Protein AF-A0A832Z7V2-F1 (afdb_monomer_lite)

Radius of gyration: 28.94 Å; chains: 1; bounding box: 39×42×100 Å

Foldseek 3Di:
DDDPPPDPVVVVVVVVVVVVVVVVVCVVVVCVVVVVVVVVPQFPVWDDLVVLLVVLVVQLVVQVVCLVVLNDDPVCVCPGCQNPDATQHDPVSPSDGDPDSGGQGCCAPPNNDWHKGWHQDPVRWIWIWTDPPRPDTDIGTD

Secondary structure (DSSP, 8-state):
--------HHHHHHHHHHHHHHHHHHHHHT-HHHHHTTTSS----S--HHHHHHHHHHHHHHHHHHHHTT---HHHHHTSHHHH--B---SS-SSS--TTTTSB-TTSTTT-----EEEE-TTS-EEEEEEETTTEEEEEE-

Sequence (142 aa):
MGRGQGLPLNTIVLAALAVLVLLLVVGFTTGSLSKLFKGLGSQTSGIDLETARTTCNRYCTELKNMEAAGTLTTDIVRNSRYVTSVFPIDLNNDGKLSQEEKNLHCWQKPINVPCSVTIRSATGQVIVCQPYNDRVFECRQG

pLDDT: mean 82.4, std 15.39, range [38.41, 97.88]

Structure (mmCIF, N/CA/C/O backbone):
data_AF-A0A832Z7V2-F1
#
_entry.id   AF-A0A832Z7V2-F1
#
loop_
_atom_site.group_PDB
_atom_site.id
_atom_site.type_symbol
_atom_site.label_atom_id
_atom_site.label_alt_id
_atom_site.label_comp_id
_atom_site.label_asym_id
_atom_site.label_entity_id
_atom_site.label_seq_id
_atom_site.pdbx_PDB_ins_code
_atom_site.Cartn_x
_atom_site.Cartn_y
_atom_site.Cartn_z
_atom_site.occupancy
_atom_site.B_iso_or_equiv
_atom_site.auth_seq_id
_atom_site.auth_comp_id
_atom_site.auth_asym_id
_atom_site.auth_atom_id
_atom_site.pdbx_PDB_model_num
ATOM 1 N N . MET A 1 1 ? 17.032 15.609 -80.838 1.00 38.41 1 MET A N 1
ATOM 2 C CA . MET A 1 1 ? 17.433 16.831 -80.102 1.00 38.41 1 MET A CA 1
ATOM 3 C C . MET A 1 1 ? 16.623 16.902 -78.813 1.00 38.41 1 MET A C 1
ATOM 5 O O . MET A 1 1 ? 15.443 17.223 -78.860 1.00 38.41 1 MET A O 1
ATOM 9 N N . GLY A 1 2 ? 17.209 16.469 -77.693 1.00 45.66 2 GLY A N 1
ATOM 10 C CA . GLY A 1 2 ? 16.529 16.403 -76.395 1.00 45.66 2 GLY A CA 1
ATOM 11 C C . GLY A 1 2 ? 16.380 17.791 -75.774 1.00 45.66 2 GLY A C 1
ATOM 12 O O . GLY A 1 2 ? 17.360 18.517 -75.635 1.00 45.66 2 GLY A O 1
ATOM 13 N N . ARG A 1 3 ? 15.146 18.167 -75.430 1.00 46.59 3 ARG A N 1
ATOM 14 C CA . ARG A 1 3 ? 14.809 19.427 -74.759 1.00 46.59 3 ARG A CA 1
ATOM 15 C C . ARG A 1 3 ? 15.111 19.305 -73.264 1.00 46.59 3 ARG A C 1
ATOM 17 O O . ARG A 1 3 ? 14.257 18.887 -72.492 1.00 46.59 3 ARG A O 1
ATOM 24 N N . GLY A 1 4 ? 16.325 19.667 -72.863 1.00 55.97 4 GLY A N 1
ATOM 25 C CA . GLY A 1 4 ? 16.656 19.938 -71.464 1.00 55.97 4 GLY A CA 1
ATOM 26 C C . GLY A 1 4 ? 16.119 21.310 -71.072 1.00 55.97 4 GLY A C 1
ATOM 27 O O . GLY A 1 4 ? 16.835 22.302 -71.153 1.00 55.97 4 GLY A O 1
ATOM 28 N N . GLN A 1 5 ? 14.838 21.386 -70.716 1.00 53.75 5 GLN A N 1
ATOM 29 C CA . GLN A 1 5 ? 14.257 22.592 -70.136 1.00 53.75 5 GLN A CA 1
ATOM 30 C C . GLN A 1 5 ? 14.663 22.609 -68.659 1.00 53.75 5 GLN A C 1
ATOM 32 O O . GLN A 1 5 ? 14.185 21.789 -67.879 1.00 53.75 5 GLN A O 1
ATOM 37 N N . GLY A 1 6 ? 15.612 23.476 -68.296 1.00 58.22 6 GLY A N 1
ATOM 38 C CA . GLY A 1 6 ? 16.029 23.658 -66.908 1.00 58.22 6 GLY A CA 1
ATOM 39 C C . GLY A 1 6 ? 14.811 24.014 -66.065 1.00 58.22 6 GLY A C 1
ATOM 40 O O . GLY A 1 6 ? 14.183 25.047 -66.299 1.00 58.22 6 GLY A O 1
ATOM 41 N N . LEU A 1 7 ? 14.442 23.134 -65.133 1.00 58.12 7 LEU A N 1
ATOM 42 C CA . LEU A 1 7 ? 13.355 23.421 -64.210 1.00 58.12 7 LEU A CA 1
ATOM 43 C C . LEU A 1 7 ? 13.763 24.662 -63.404 1.00 58.12 7 LEU A C 1
ATOM 45 O O . LEU A 1 7 ? 14.847 24.654 -62.812 1.00 58.12 7 LEU A O 1
ATOM 49 N N . PRO A 1 8 ? 12.943 25.730 -63.381 1.00 65.38 8 PRO A N 1
ATOM 50 C CA . PRO A 1 8 ? 13.240 26.892 -62.558 1.00 65.38 8 PRO A CA 1
ATOM 51 C C . PRO A 1 8 ? 13.417 26.412 -61.116 1.00 65.38 8 PRO A C 1
ATOM 53 O O . PRO A 1 8 ? 12.665 25.551 -60.661 1.00 65.38 8 PRO A O 1
ATOM 56 N N . LEU A 1 9 ? 14.427 26.930 -60.409 1.00 62.38 9 LEU A N 1
ATOM 57 C CA . LEU A 1 9 ? 14.832 26.469 -59.068 1.00 62.38 9 LEU A CA 1
ATOM 58 C C . LEU A 1 9 ? 13.643 26.298 -58.103 1.00 62.38 9 LEU A C 1
ATOM 60 O O . LEU A 1 9 ? 13.619 25.370 -57.299 1.00 62.38 9 LEU A O 1
ATOM 64 N N . ASN A 1 10 ? 12.604 27.117 -58.262 1.00 66.50 10 ASN A N 1
ATOM 65 C CA . ASN A 1 10 ? 11.358 27.037 -57.503 1.00 66.50 10 ASN A CA 1
ATOM 66 C C . ASN A 1 10 ? 10.624 25.693 -57.665 1.00 66.50 10 ASN A C 1
ATOM 68 O O . ASN A 1 10 ? 10.059 25.188 -56.700 1.00 66.50 10 ASN A O 1
ATOM 72 N N . THR A 1 11 ? 10.640 25.077 -58.848 1.00 76.25 11 THR A N 1
ATOM 73 C CA . THR A 1 11 ? 9.982 23.785 -59.098 1.00 76.25 11 THR A CA 1
ATOM 74 C C . THR A 1 11 ? 10.732 22.630 -58.444 1.00 76.25 11 THR A C 1
ATOM 76 O O . THR A 1 11 ? 10.098 21.703 -57.950 1.00 76.25 11 THR A O 1
ATOM 79 N N . ILE A 1 12 ? 12.066 22.696 -58.377 1.00 77.81 12 ILE A N 1
ATOM 80 C CA . ILE A 1 12 ? 12.880 21.693 -57.672 1.00 77.81 12 ILE A CA 1
ATOM 81 C C . ILE A 1 12 ? 12.600 21.759 -56.166 1.00 77.81 12 ILE A C 1
ATOM 83 O O . ILE A 1 12 ? 12.394 20.726 -55.531 1.00 77.81 12 ILE A O 1
ATOM 87 N N . VAL A 1 13 ? 12.512 22.970 -55.606 1.00 82.06 13 VAL A N 1
ATOM 88 C CA . VAL A 1 13 ? 12.164 23.175 -54.191 1.00 82.06 13 VAL A CA 1
ATOM 89 C C . VAL A 1 13 ? 10.750 22.668 -53.893 1.00 82.06 13 VAL A C 1
ATOM 91 O O . VAL A 1 13 ? 10.548 21.944 -52.921 1.00 82.06 13 VAL A O 1
ATOM 94 N N . LEU A 1 14 ? 9.777 22.976 -54.755 1.00 81.56 14 LEU A N 1
ATOM 95 C CA . LEU A 1 14 ? 8.401 22.492 -54.607 1.00 81.56 14 LEU A CA 1
ATOM 96 C C . LEU A 1 14 ? 8.306 20.964 -54.708 1.00 81.56 14 LEU A C 1
ATOM 98 O O . LEU A 1 14 ? 7.586 20.348 -53.924 1.00 81.56 14 LEU A O 1
ATOM 102 N N . ALA A 1 15 ? 9.057 20.342 -55.619 1.00 83.75 15 ALA A N 1
ATOM 103 C CA . ALA A 1 15 ? 9.106 18.889 -55.748 1.00 83.75 15 ALA A CA 1
ATOM 104 C C . ALA A 1 15 ? 9.705 18.228 -54.496 1.00 83.75 15 ALA A C 1
ATOM 106 O O . ALA A 1 15 ? 9.158 17.243 -54.003 1.00 83.75 15 ALA A O 1
ATOM 107 N N . ALA A 1 16 ? 10.775 18.797 -53.935 1.00 85.06 16 ALA A N 1
ATOM 108 C CA . ALA A 1 16 ? 11.375 18.303 -52.699 1.00 85.06 16 ALA A CA 1
ATOM 109 C C . ALA A 1 16 ? 10.408 18.411 -51.506 1.00 85.06 16 ALA A C 1
ATOM 111 O O . ALA A 1 16 ? 10.256 17.448 -50.755 1.00 85.06 16 ALA A O 1
ATOM 112 N N . LEU A 1 17 ? 9.701 19.540 -51.363 1.00 86.56 17 LEU A N 1
ATOM 113 C CA . LEU A 1 17 ? 8.693 19.722 -50.312 1.00 86.56 17 LEU A CA 1
ATOM 114 C C . LEU A 1 17 ? 7.523 18.741 -50.463 1.00 86.56 17 LEU A C 1
ATOM 116 O O . LEU A 1 17 ? 7.090 18.155 -49.473 1.00 86.56 17 LEU A O 1
ATOM 120 N N . ALA A 1 18 ? 7.046 18.511 -51.689 1.00 87.94 18 ALA A N 1
ATOM 121 C CA . ALA A 1 18 ? 5.974 17.556 -51.956 1.00 87.94 18 ALA A CA 1
ATOM 122 C C . ALA A 1 18 ? 6.374 16.120 -51.580 1.00 87.94 18 ALA A C 1
ATOM 124 O O . ALA A 1 18 ? 5.597 15.417 -50.937 1.00 87.94 18 ALA A O 1
ATOM 125 N N . VAL A 1 19 ? 7.601 15.700 -51.911 1.00 89.00 19 VAL A N 1
ATOM 126 C CA . VAL A 1 19 ? 8.132 14.384 -51.515 1.00 89.00 19 VAL A CA 1
ATOM 127 C C . VAL A 1 19 ? 8.247 14.274 -49.993 1.00 89.00 19 VAL A C 1
ATOM 129 O O . VAL A 1 19 ? 7.881 13.248 -49.425 1.00 89.00 19 VAL A O 1
ATOM 132 N N . LEU A 1 20 ? 8.689 15.334 -49.314 1.00 87.25 20 LEU A N 1
ATOM 133 C CA . LEU A 1 20 ? 8.841 15.355 -47.858 1.00 87.25 20 LEU A CA 1
ATOM 134 C C . LEU A 1 20 ? 7.486 15.215 -47.145 1.00 87.25 20 LEU A C 1
ATOM 136 O O . LEU A 1 20 ? 7.348 14.407 -46.227 1.00 87.25 20 LEU A O 1
ATOM 140 N N . VAL A 1 21 ? 6.457 15.922 -47.619 1.00 89.25 21 VAL A N 1
ATOM 141 C CA . VAL A 1 21 ? 5.083 15.779 -47.110 1.00 89.25 21 VAL A CA 1
ATOM 142 C C . VAL A 1 21 ? 4.546 14.371 -47.371 1.00 89.25 21 VAL A C 1
ATOM 144 O O . VAL A 1 21 ? 3.930 13.774 -46.489 1.00 89.25 21 VAL A O 1
ATOM 147 N N . LEU A 1 22 ? 4.817 13.801 -48.545 1.00 85.88 22 LEU A N 1
ATOM 148 C CA . LEU A 1 22 ? 4.363 12.457 -48.901 1.00 85.88 22 LEU A CA 1
ATOM 149 C C . LEU A 1 22 ? 5.009 11.383 -48.007 1.00 85.88 22 LEU A C 1
ATOM 151 O O . LEU A 1 22 ? 4.320 10.467 -47.562 1.00 85.88 22 LEU A O 1
ATOM 155 N N . LEU A 1 23 ? 6.290 11.538 -47.651 1.00 81.31 23 LEU A N 1
ATOM 156 C CA . LEU A 1 23 ? 6.972 10.672 -46.681 1.00 81.31 23 LEU A CA 1
ATOM 157 C C . LEU A 1 23 ? 6.359 10.759 -45.279 1.00 81.31 23 LEU A C 1
ATOM 159 O O . LEU A 1 23 ? 6.205 9.729 -44.622 1.00 81.31 23 LEU A O 1
ATOM 163 N N . LEU A 1 24 ? 5.964 11.954 -44.830 1.00 79.25 24 LEU A N 1
ATOM 164 C CA . LEU A 1 24 ? 5.259 12.113 -43.555 1.00 79.25 24 LEU A CA 1
ATOM 165 C C . LEU A 1 24 ? 3.901 11.408 -43.593 1.00 79.25 24 LEU A C 1
ATOM 167 O O . LEU A 1 24 ? 3.599 10.616 -42.703 1.00 79.25 24 LEU A O 1
ATOM 171 N N . VAL A 1 25 ? 3.106 11.624 -44.644 1.00 80.50 25 VAL A N 1
ATOM 172 C CA . VAL A 1 25 ? 1.789 10.984 -44.789 1.00 80.50 25 VAL A CA 1
ATOM 173 C C . VAL A 1 25 ? 1.919 9.461 -44.817 1.00 80.50 25 VAL A C 1
ATOM 175 O O . VAL A 1 25 ? 1.200 8.780 -44.090 1.00 80.50 25 VAL A O 1
ATOM 178 N N . VAL A 1 26 ? 2.861 8.901 -45.581 1.00 78.00 26 VAL A N 1
ATOM 179 C CA . VAL A 1 26 ? 3.091 7.446 -45.617 1.00 78.00 26 VAL A CA 1
ATOM 180 C C . VAL A 1 26 ? 3.593 6.928 -44.265 1.00 78.00 26 VAL A C 1
ATOM 182 O O . VAL A 1 26 ? 3.121 5.890 -43.804 1.00 78.00 26 VAL A O 1
ATOM 185 N N . GLY A 1 27 ? 4.482 7.657 -43.586 1.00 69.75 27 GLY A N 1
ATOM 186 C CA . GLY A 1 27 ? 5.002 7.287 -42.265 1.00 69.75 27 GLY A CA 1
ATOM 187 C C . GLY A 1 27 ? 3.934 7.271 -41.164 1.00 69.75 27 GLY A C 1
ATOM 188 O O . GLY A 1 27 ? 3.928 6.362 -40.331 1.00 69.75 27 GLY A O 1
ATOM 189 N N . PHE A 1 28 ? 2.993 8.221 -41.184 1.00 68.75 28 PHE A N 1
ATOM 190 C CA . PHE A 1 28 ? 1.866 8.253 -40.246 1.00 68.75 28 PHE A CA 1
ATOM 191 C C . PHE A 1 28 ? 0.758 7.247 -40.611 1.00 68.75 28 PHE A C 1
ATOM 193 O O . PHE A 1 28 ? 0.185 6.626 -39.718 1.00 68.75 28 PHE A O 1
ATOM 200 N N . THR A 1 29 ? 0.475 7.024 -41.901 1.00 67.50 29 THR A N 1
ATOM 201 C CA . THR A 1 29 ? -0.616 6.128 -42.350 1.00 67.50 29 THR A CA 1
ATOM 202 C C . THR A 1 29 ? -0.267 4.641 -42.292 1.00 67.50 29 THR A C 1
ATOM 204 O O . THR A 1 29 ? -1.157 3.818 -42.095 1.00 67.50 29 THR A O 1
ATOM 207 N N . THR A 1 30 ? 1.012 4.263 -42.390 1.00 66.94 30 THR A N 1
ATOM 208 C CA . THR A 1 30 ? 1.437 2.849 -42.310 1.00 66.94 30 THR A CA 1
ATOM 209 C C . THR A 1 30 ? 1.484 2.284 -40.887 1.00 66.94 30 THR A C 1
ATOM 211 O O . THR A 1 30 ? 1.801 1.108 -40.707 1.00 66.94 30 THR A O 1
ATOM 214 N N . GLY A 1 31 ? 1.181 3.079 -39.850 1.00 54.22 31 GLY A N 1
ATOM 215 C CA . GLY A 1 31 ? 1.106 2.602 -38.459 1.00 54.22 31 GLY A CA 1
ATOM 216 C C . GLY A 1 31 ? 2.418 2.018 -37.905 1.00 54.22 31 GLY A C 1
ATOM 217 O O . GLY A 1 31 ? 2.432 1.411 -36.833 1.00 54.22 31 GLY A O 1
ATOM 218 N N . SER A 1 32 ? 3.531 2.190 -38.627 1.00 56.38 32 SER A N 1
ATOM 219 C CA . SER A 1 32 ? 4.861 1.676 -38.276 1.00 56.38 32 SER A CA 1
ATOM 220 C C . SER A 1 32 ? 5.407 2.348 -37.017 1.00 56.38 32 SER A C 1
ATOM 222 O O . SER A 1 32 ? 6.041 1.705 -36.181 1.00 56.38 32 SER A O 1
ATOM 224 N N . LEU A 1 33 ? 5.066 3.621 -36.812 1.00 56.28 33 LEU A N 1
ATOM 225 C CA . LEU A 1 33 ? 5.523 4.387 -35.662 1.00 56.28 33 LEU A CA 1
ATOM 226 C C . LEU A 1 33 ? 5.026 3.788 -34.327 1.00 56.28 33 LEU A C 1
ATOM 228 O O . LEU A 1 33 ? 5.795 3.686 -33.375 1.00 56.28 33 LEU A O 1
ATOM 232 N N . SER A 1 34 ? 3.800 3.249 -34.276 1.00 55.19 34 SER A N 1
ATOM 233 C CA . SER A 1 34 ? 3.292 2.523 -33.098 1.00 55.19 34 SER A CA 1
ATOM 234 C C . SER A 1 34 ? 4.023 1.200 -32.825 1.00 55.19 34 SER A C 1
ATOM 236 O O . SER A 1 34 ? 4.015 0.722 -31.692 1.00 55.19 34 SER A O 1
ATOM 238 N N . LYS A 1 35 ? 4.661 0.590 -33.836 1.00 57.03 35 LYS A N 1
ATOM 239 C CA . LYS A 1 35 ? 5.475 -0.629 -33.676 1.00 57.03 35 LYS A CA 1
ATOM 240 C C . LYS A 1 35 ? 6.922 -0.311 -33.296 1.00 57.03 35 LYS A C 1
ATOM 242 O O . LYS A 1 35 ? 7.514 -1.071 -32.539 1.00 57.03 35 LYS A O 1
ATOM 247 N N . LEU A 1 36 ? 7.463 0.823 -33.739 1.00 55.66 36 LEU A N 1
ATOM 248 C CA . LEU A 1 36 ? 8.794 1.286 -33.337 1.00 55.66 36 LEU A CA 1
ATOM 249 C C . LEU A 1 36 ? 8.805 1.831 -31.898 1.00 55.66 36 LEU A C 1
ATOM 251 O O . LEU A 1 36 ? 9.734 1.544 -31.148 1.00 55.66 36 LEU A O 1
ATOM 255 N N . PHE A 1 37 ? 7.727 2.479 -31.439 1.00 54.59 37 PHE A N 1
ATOM 256 C CA . PHE A 1 37 ? 7.580 2.852 -30.022 1.00 54.59 37 PHE A CA 1
ATOM 257 C C . PHE A 1 37 ? 7.321 1.667 -29.079 1.00 54.59 37 PHE A C 1
ATOM 259 O O . PHE A 1 37 ? 7.554 1.790 -27.881 1.00 54.59 37 PHE A O 1
ATOM 266 N N . LYS A 1 38 ? 6.920 0.495 -29.594 1.00 50.28 38 LYS A N 1
ATOM 267 C CA . LYS A 1 38 ? 6.927 -0.754 -28.809 1.00 50.28 38 LYS A CA 1
ATOM 268 C C . LYS A 1 38 ? 8.342 -1.287 -28.543 1.00 50.28 38 LYS A C 1
ATOM 270 O O . LYS A 1 38 ? 8.498 -2.101 -27.642 1.00 50.28 38 LYS A O 1
ATOM 275 N N . GLY A 1 39 ? 9.346 -0.852 -29.312 1.00 46.47 39 GLY A N 1
ATOM 276 C CA . GLY A 1 39 ? 10.740 -1.296 -29.194 1.00 46.47 39 GLY A CA 1
ATOM 277 C C . GLY A 1 39 ? 11.668 -0.339 -28.437 1.00 46.47 39 GLY A C 1
ATOM 278 O O . GLY A 1 39 ? 12.725 -0.771 -27.994 1.00 46.47 39 GLY A O 1
ATOM 279 N N . LEU A 1 40 ? 11.289 0.933 -28.250 1.00 46.66 40 LEU A N 1
ATOM 280 C CA . LEU A 1 40 ? 12.064 1.890 -27.438 1.00 46.66 40 LEU A CA 1
ATOM 281 C C . LEU A 1 40 ? 11.810 1.770 -25.926 1.00 46.66 40 LEU A C 1
ATOM 283 O O . LEU A 1 40 ? 12.540 2.359 -25.136 1.00 46.66 40 LEU A O 1
ATOM 287 N N . GLY A 1 41 ? 10.805 0.997 -25.514 1.00 43.59 41 GLY A N 1
ATOM 288 C CA . GLY A 1 41 ? 10.638 0.571 -24.130 1.00 43.59 41 GLY A CA 1
ATOM 289 C C . GLY A 1 41 ? 11.359 -0.749 -23.908 1.00 43.59 41 GLY A C 1
ATOM 290 O O . GLY A 1 41 ? 10.691 -1.766 -23.739 1.00 43.59 41 GLY A O 1
ATOM 291 N N . SER A 1 42 ? 12.696 -0.759 -23.954 1.00 45.50 42 SER A N 1
ATOM 292 C CA . SER A 1 42 ? 13.490 -1.886 -23.461 1.00 45.50 42 SER A CA 1
ATOM 293 C C . SER A 1 42 ? 13.189 -2.086 -21.972 1.00 45.50 42 SER A C 1
ATOM 295 O O . SER A 1 42 ? 13.839 -1.509 -21.109 1.00 45.50 42 SER A O 1
ATOM 297 N N . GLN A 1 43 ? 12.108 -2.824 -21.725 1.00 47.75 43 GLN A N 1
ATOM 298 C CA . GLN A 1 43 ? 11.860 -3.783 -20.661 1.00 47.75 43 GLN A CA 1
ATOM 299 C C . GLN A 1 43 ? 12.812 -3.662 -19.468 1.00 47.75 43 GLN A C 1
ATOM 301 O O . GLN A 1 43 ? 13.654 -4.521 -19.245 1.00 47.75 43 GLN A O 1
ATOM 306 N N . THR A 1 44 ? 12.611 -2.648 -18.631 1.00 48.69 44 THR A N 1
ATOM 307 C CA . THR A 1 44 ? 12.533 -2.958 -17.206 1.00 48.69 44 THR A CA 1
ATOM 308 C C . THR A 1 44 ? 11.115 -3.471 -17.026 1.00 48.69 44 THR A C 1
ATOM 310 O O . THR A 1 44 ? 10.166 -2.688 -16.967 1.00 48.69 44 THR A O 1
ATOM 313 N N . SER A 1 45 ? 10.931 -4.787 -17.084 1.00 57.50 45 SER A N 1
ATOM 314 C CA . SER A 1 45 ? 9.609 -5.412 -17.013 1.00 57.50 45 SER A CA 1
ATOM 315 C C . SER A 1 45 ? 8.969 -5.266 -15.629 1.00 57.50 45 SER A C 1
ATOM 317 O O . SER A 1 45 ? 8.149 -6.078 -15.270 1.00 57.50 45 SER A O 1
ATOM 319 N N . GLY A 1 46 ? 9.266 -4.235 -14.844 1.00 63.00 46 GLY A N 1
ATOM 320 C CA . GLY A 1 46 ? 8.680 -4.011 -13.532 1.00 63.00 46 GLY A CA 1
ATOM 321 C C . GLY A 1 46 ? 9.019 -2.631 -12.982 1.00 63.00 46 GLY A C 1
ATOM 322 O O . GLY A 1 46 ? 9.893 -1.933 -13.498 1.00 63.00 46 GLY A O 1
ATOM 323 N N . ILE A 1 47 ? 8.295 -2.230 -11.941 1.00 82.44 47 ILE A N 1
ATOM 324 C CA . ILE A 1 47 ? 8.672 -1.111 -11.079 1.00 82.44 47 ILE A CA 1
ATOM 325 C C . ILE A 1 47 ? 9.827 -1.551 -10.175 1.00 82.44 47 ILE A C 1
ATOM 327 O O . ILE A 1 47 ? 9.874 -2.698 -9.735 1.00 82.44 47 ILE A O 1
ATOM 331 N N . ASP A 1 48 ? 10.745 -0.637 -9.872 1.00 87.38 48 ASP A N 1
ATOM 332 C CA . ASP A 1 48 ? 11.794 -0.898 -8.891 1.00 87.38 48 ASP A CA 1
ATOM 333 C C . ASP A 1 48 ? 11.206 -1.094 -7.478 1.00 87.38 48 ASP A C 1
ATOM 335 O O . ASP A 1 48 ? 10.227 -0.442 -7.084 1.00 87.38 48 ASP A O 1
ATOM 339 N N . LEU A 1 49 ? 11.828 -1.981 -6.698 1.00 90.38 49 LEU A N 1
ATOM 340 C CA . LEU A 1 49 ? 11.373 -2.349 -5.359 1.00 90.38 49 LEU A CA 1
ATOM 341 C C . LEU A 1 49 ? 11.303 -1.146 -4.406 1.00 90.38 49 LEU A C 1
ATOM 343 O O . LEU A 1 49 ? 10.363 -1.045 -3.614 1.00 90.38 49 LEU A O 1
ATOM 347 N N . GLU A 1 50 ? 12.256 -0.216 -4.482 1.00 90.75 50 GLU A N 1
ATOM 348 C CA . GLU A 1 50 ? 12.288 0.961 -3.611 1.00 90.75 50 GLU A CA 1
ATOM 349 C C . GLU A 1 50 ? 11.168 1.946 -3.960 1.00 90.75 50 GLU A C 1
ATOM 351 O O . GLU A 1 50 ? 10.529 2.539 -3.082 1.00 90.75 50 GLU A O 1
ATOM 356 N N . THR A 1 51 ? 10.846 2.056 -5.249 1.00 91.12 51 THR A N 1
ATOM 357 C CA . THR A 1 51 ? 9.711 2.864 -5.711 1.00 91.12 51 THR A CA 1
ATOM 358 C C . THR A 1 51 ? 8.386 2.272 -5.224 1.00 91.12 51 THR A C 1
ATOM 360 O O . THR A 1 51 ? 7.514 3.010 -4.746 1.00 91.12 51 THR A O 1
ATOM 363 N N . ALA A 1 52 ? 8.236 0.944 -5.279 1.00 93.75 52 ALA A N 1
ATOM 364 C CA . ALA A 1 52 ? 7.073 0.254 -4.725 1.00 93.75 52 ALA A CA 1
ATOM 365 C C . ALA A 1 52 ? 6.953 0.488 -3.209 1.00 93.75 52 ALA A C 1
ATOM 367 O O . ALA A 1 52 ? 5.888 0.881 -2.729 1.00 93.75 52 ALA A O 1
ATOM 368 N N . ARG A 1 53 ? 8.055 0.364 -2.455 1.00 95.56 53 ARG A N 1
ATOM 369 C CA . ARG A 1 53 ? 8.086 0.635 -1.006 1.00 95.56 53 ARG A CA 1
ATOM 370 C C . ARG A 1 53 ? 7.697 2.064 -0.666 1.00 95.56 53 ARG A C 1
ATOM 372 O O . ARG A 1 53 ? 6.837 2.278 0.187 1.00 95.56 53 ARG A O 1
ATOM 379 N N . THR A 1 54 ? 8.287 3.045 -1.340 1.00 96.56 54 THR A N 1
ATOM 380 C CA . THR A 1 54 ? 7.980 4.467 -1.127 1.00 96.56 54 THR A CA 1
ATOM 381 C C . THR A 1 54 ? 6.500 4.748 -1.392 1.00 96.56 54 THR A C 1
ATOM 383 O O . THR A 1 54 ? 5.825 5.420 -0.607 1.00 96.56 54 THR A O 1
ATOM 386 N N . THR A 1 55 ? 5.956 4.162 -2.459 1.00 95.38 55 THR 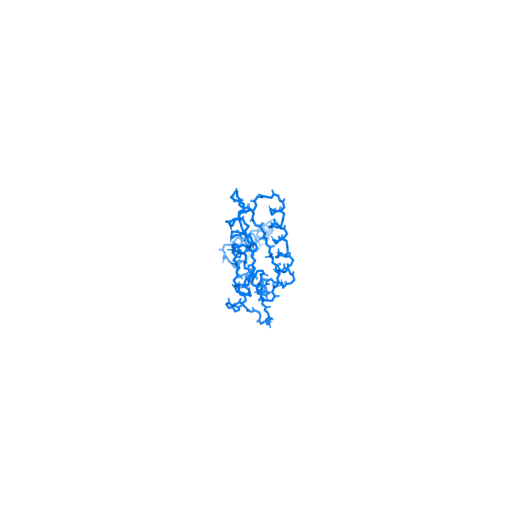A N 1
ATOM 387 C CA . THR A 1 55 ? 4.541 4.294 -2.818 1.00 95.38 55 THR A CA 1
ATOM 388 C C . THR A 1 55 ? 3.627 3.663 -1.765 1.00 95.38 55 THR A C 1
ATOM 390 O O . THR A 1 55 ? 2.663 4.295 -1.331 1.00 95.38 55 THR A O 1
ATOM 393 N N . CYS A 1 56 ? 3.955 2.457 -1.302 1.00 97.00 56 CYS A N 1
ATOM 394 C CA . CYS A 1 56 ? 3.213 1.758 -0.258 1.00 97.00 56 CYS A CA 1
ATOM 395 C C . CYS A 1 56 ? 3.246 2.489 1.087 1.00 97.00 56 CYS A C 1
ATOM 397 O O . CYS A 1 56 ? 2.210 2.589 1.745 1.00 97.00 56 CYS A O 1
ATOM 399 N N . ASN A 1 57 ? 4.390 3.067 1.468 1.00 97.88 57 ASN A N 1
ATOM 400 C CA . ASN A 1 57 ? 4.495 3.912 2.659 1.00 97.88 57 ASN A CA 1
ATOM 401 C C . ASN A 1 57 ? 3.550 5.110 2.562 1.00 97.88 57 ASN A C 1
ATOM 403 O O . ASN A 1 57 ? 2.799 5.382 3.494 1.00 97.88 57 ASN A O 1
ATOM 407 N N . ARG A 1 58 ? 3.506 5.780 1.404 1.00 97.69 58 ARG A N 1
ATOM 408 C CA . ARG A 1 58 ? 2.569 6.887 1.175 1.00 97.69 58 ARG A CA 1
ATOM 409 C C . ARG A 1 58 ? 1.109 6.445 1.309 1.00 97.69 58 ARG A C 1
ATOM 411 O O . ARG A 1 58 ? 0.327 7.154 1.935 1.00 97.69 58 ARG A O 1
ATOM 418 N N . TYR A 1 59 ? 0.738 5.292 0.749 1.00 97.44 59 TYR A N 1
ATOM 419 C CA . TYR A 1 59 ? -0.625 4.764 0.881 1.00 97.44 59 TYR A CA 1
ATOM 420 C C . TYR A 1 59 ? -0.976 4.403 2.327 1.00 97.44 59 TYR A C 1
ATOM 422 O O . TYR A 1 59 ? -2.095 4.665 2.762 1.00 97.44 59 TYR A O 1
ATOM 430 N N . CYS A 1 60 ? -0.028 3.859 3.091 1.00 97.12 60 CYS A N 1
ATOM 431 C CA . CYS A 1 60 ? -0.242 3.615 4.513 1.00 97.12 60 CYS A CA 1
ATOM 432 C C . CYS A 1 60 ? -0.425 4.925 5.293 1.00 97.12 60 CYS A C 1
ATOM 434 O O . CYS A 1 60 ? -1.357 5.042 6.086 1.00 97.12 60 CYS A O 1
ATOM 436 N N . THR A 1 61 ? 0.404 5.940 5.030 1.00 97.62 61 THR A N 1
ATOM 437 C CA . THR A 1 61 ? 0.260 7.271 5.638 1.00 97.62 61 THR A CA 1
ATOM 438 C C . THR A 1 61 ? -1.105 7.889 5.337 1.00 97.62 61 THR A C 1
ATOM 440 O O . THR A 1 61 ? -1.716 8.493 6.212 1.00 97.62 61 THR A O 1
ATOM 443 N N . GLU A 1 62 ? -1.629 7.705 4.124 1.00 96.56 62 GLU A N 1
ATOM 444 C CA . GLU A 1 62 ? -2.971 8.164 3.756 1.00 96.56 62 GLU A CA 1
ATOM 445 C C . GLU A 1 62 ? -4.056 7.527 4.643 1.00 96.56 62 GLU A C 1
ATOM 447 O O . GLU A 1 62 ? -4.897 8.235 5.197 1.00 96.56 62 GLU A O 1
ATOM 452 N N . LEU A 1 63 ? -3.992 6.208 4.851 1.00 96.88 63 LEU A N 1
ATOM 453 C CA . LEU A 1 63 ? -4.899 5.501 5.758 1.00 96.88 63 LEU A CA 1
ATOM 454 C C . LEU A 1 63 ? -4.747 5.960 7.210 1.00 96.88 63 LEU A C 1
ATOM 456 O O . LEU A 1 63 ? -5.745 6.151 7.901 1.00 96.88 63 LEU A O 1
ATOM 460 N N . LYS A 1 64 ? -3.510 6.184 7.660 1.00 96.75 64 LYS A N 1
ATOM 461 C CA . LYS A 1 64 ? -3.209 6.697 9.002 1.00 96.75 64 LYS A CA 1
ATOM 462 C C . LYS A 1 64 ? -3.782 8.090 9.239 1.00 96.75 64 LYS A C 1
ATOM 464 O O . LYS A 1 64 ? -4.288 8.371 10.322 1.00 96.75 64 LYS A O 1
ATOM 469 N N . ASN A 1 65 ? -3.764 8.944 8.223 1.00 96.31 65 ASN A N 1
ATOM 470 C CA . ASN A 1 65 ? -4.372 10.267 8.304 1.00 96.31 65 ASN A CA 1
ATOM 471 C C . ASN A 1 65 ? -5.901 10.178 8.411 1.00 96.31 65 ASN A C 1
ATOM 473 O O . ASN A 1 65 ? -6.499 10.918 9.187 1.00 96.31 65 ASN A O 1
ATOM 477 N N . MET A 1 66 ? -6.537 9.252 7.685 1.00 94.19 66 MET A N 1
ATOM 478 C CA . MET A 1 66 ? -7.982 9.008 7.806 1.00 94.19 66 MET A CA 1
ATOM 479 C C . MET A 1 66 ? -8.363 8.397 9.162 1.00 94.19 66 MET A C 1
ATOM 481 O O . MET A 1 66 ? -9.398 8.754 9.723 1.00 94.19 66 MET A O 1
ATOM 485 N N . GLU A 1 67 ? -7.524 7.508 9.708 1.00 94.75 67 GLU A N 1
ATOM 486 C CA . GLU A 1 67 ? -7.658 6.990 11.078 1.00 94.75 67 GLU A CA 1
ATOM 487 C C . GLU A 1 67 ? -7.636 8.144 12.088 1.00 94.75 67 GLU A C 1
ATOM 489 O O . GLU A 1 67 ? -8.557 8.273 12.893 1.00 94.75 67 GLU A O 1
ATOM 494 N N . ALA A 1 68 ? -6.637 9.027 12.001 1.00 93.56 68 ALA A N 1
ATOM 495 C CA . ALA A 1 68 ? -6.515 10.189 12.881 1.00 93.56 68 ALA A CA 1
ATOM 496 C C . ALA A 1 68 ? -7.680 11.184 12.728 1.00 93.56 68 ALA A C 1
ATOM 498 O O . ALA A 1 68 ? -8.101 11.795 13.708 1.00 93.56 68 ALA A O 1
ATOM 499 N N . ALA A 1 69 ? -8.227 11.323 11.518 1.00 93.44 69 ALA A N 1
ATOM 500 C CA . ALA A 1 69 ? -9.395 12.156 11.241 1.00 93.44 69 ALA A CA 1
ATOM 501 C C . ALA A 1 69 ? -10.728 11.521 11.683 1.00 93.44 69 ALA A C 1
ATOM 503 O O . ALA A 1 69 ? -11.760 12.188 11.640 1.00 93.44 69 ALA A O 1
ATOM 504 N N . GLY A 1 70 ? -10.738 10.242 12.078 1.00 90.31 70 GLY A N 1
ATOM 505 C CA . GLY A 1 70 ? -11.954 9.523 12.467 1.00 90.31 70 GLY A CA 1
ATOM 506 C C . GLY A 1 70 ? -12.914 9.232 11.309 1.00 90.31 70 GLY A C 1
ATOM 507 O O . GLY A 1 70 ? -14.080 8.930 11.545 1.00 90.31 70 GLY A O 1
ATOM 508 N N . THR A 1 71 ? -12.450 9.325 10.060 1.00 90.69 71 THR A N 1
ATOM 509 C CA . THR A 1 71 ? -13.263 9.080 8.854 1.00 90.69 71 THR A CA 1
ATOM 510 C C . THR A 1 71 ? -13.084 7.675 8.290 1.00 90.69 71 THR A C 1
ATOM 512 O O . THR A 1 71 ? -13.765 7.292 7.340 1.00 90.69 71 THR A O 1
ATOM 515 N N . LEU A 1 72 ? -12.159 6.900 8.857 1.00 93.25 72 LEU A N 1
ATOM 516 C CA . LEU A 1 72 ? -11.816 5.576 8.369 1.00 93.25 72 LEU A CA 1
ATOM 517 C C . LEU A 1 72 ? -12.935 4.559 8.645 1.00 93.25 72 LEU A C 1
ATOM 519 O O . LEU A 1 72 ? -13.388 4.406 9.777 1.00 93.25 72 LEU A O 1
ATOM 523 N N . THR A 1 73 ? -13.328 3.807 7.618 1.00 92.50 73 THR A N 1
ATOM 524 C CA . THR A 1 73 ? -14.254 2.668 7.719 1.00 92.50 73 THR A CA 1
ATOM 525 C C . THR A 1 73 ? -13.629 1.412 7.121 1.00 92.50 73 THR A C 1
ATOM 527 O O . THR A 1 73 ? -12.639 1.477 6.389 1.00 92.50 73 THR A O 1
ATOM 530 N N . THR A 1 74 ? -14.211 0.244 7.401 1.00 91.81 74 THR A N 1
ATOM 531 C CA . THR A 1 74 ? -13.713 -1.034 6.867 1.00 91.81 74 THR A CA 1
ATOM 532 C C . THR A 1 74 ? -13.757 -1.070 5.345 1.00 91.81 74 THR A C 1
ATOM 534 O O . THR A 1 74 ? -12.848 -1.616 4.722 1.00 91.81 74 THR A O 1
ATOM 537 N N . ASP A 1 75 ? -14.772 -0.451 4.744 1.00 91.94 75 ASP A N 1
ATOM 538 C CA . ASP A 1 75 ? -14.912 -0.373 3.290 1.00 91.94 75 ASP A CA 1
ATOM 539 C C . ASP A 1 75 ? -13.867 0.553 2.671 1.00 91.94 75 ASP A C 1
ATOM 541 O O . ASP A 1 75 ? -13.305 0.226 1.626 1.00 91.94 75 ASP A O 1
ATOM 545 N N . ILE A 1 76 ? -13.540 1.668 3.334 1.00 93.38 76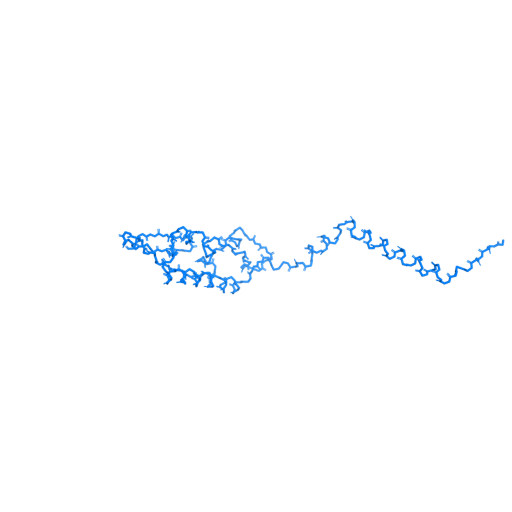 ILE A N 1
ATOM 546 C CA . ILE A 1 76 ? -12.456 2.558 2.900 1.00 93.38 76 ILE A CA 1
ATOM 547 C C . ILE A 1 76 ? -11.121 1.814 2.927 1.00 93.38 76 ILE A C 1
ATOM 549 O O . ILE A 1 76 ? -10.364 1.898 1.964 1.00 93.38 76 ILE A O 1
ATOM 553 N N . VAL A 1 77 ? -10.842 1.042 3.983 1.00 94.12 77 VAL A N 1
ATOM 554 C CA . VAL A 1 77 ? -9.602 0.258 4.064 1.00 94.12 77 VAL A CA 1
ATOM 555 C C . VAL A 1 77 ? -9.548 -0.803 2.961 1.00 94.12 77 VAL A C 1
ATOM 557 O O . VAL A 1 77 ? -8.551 -0.872 2.242 1.00 94.12 77 VAL A O 1
ATOM 560 N N . ARG A 1 78 ? -10.611 -1.601 2.781 1.00 92.44 78 ARG A N 1
ATOM 561 C CA . ARG A 1 78 ? -10.660 -2.680 1.772 1.00 92.44 78 ARG A CA 1
ATOM 562 C C . ARG A 1 78 ? -10.493 -2.171 0.341 1.00 92.44 78 ARG A C 1
ATOM 564 O O . ARG A 1 78 ? -9.871 -2.851 -0.465 1.00 92.44 78 ARG A O 1
ATOM 571 N N . ASN A 1 79 ? -11.018 -0.984 0.046 1.00 94.12 79 ASN A N 1
ATOM 572 C CA . ASN A 1 79 ? -10.916 -0.350 -1.270 1.00 94.12 79 ASN A CA 1
ATOM 573 C C . ASN A 1 79 ? -9.739 0.633 -1.379 1.00 94.12 79 ASN A C 1
ATOM 575 O O . ASN A 1 79 ? -9.614 1.352 -2.371 1.00 94.12 79 ASN A O 1
ATOM 579 N N . SER A 1 80 ? -8.889 0.711 -0.355 1.00 94.81 80 SER A N 1
ATOM 580 C CA . SER A 1 80 ? -7.766 1.639 -0.347 1.00 94.81 80 SER A CA 1
ATOM 581 C C . SER A 1 80 ? -6.692 1.216 -1.336 1.00 94.81 80 SER A C 1
ATOM 583 O O . SER A 1 80 ? -6.451 0.030 -1.558 1.00 94.81 80 SER A O 1
ATOM 585 N N . ARG A 1 81 ? -5.942 2.201 -1.837 1.00 94.50 81 ARG A N 1
ATOM 586 C CA . ARG A 1 81 ? -4.778 1.937 -2.690 1.00 94.50 81 ARG A CA 1
ATOM 587 C C . ARG A 1 81 ? -3.738 1.055 -2.010 1.00 94.50 81 ARG A C 1
ATOM 589 O O . ARG A 1 81 ? -3.054 0.317 -2.707 1.00 94.50 81 ARG A O 1
ATOM 596 N N . TYR A 1 82 ? -3.621 1.106 -0.685 1.00 94.94 82 TYR A N 1
ATOM 597 C CA . TYR A 1 82 ? -2.733 0.203 0.041 1.00 94.94 82 TYR A CA 1
ATOM 598 C C . TYR A 1 82 ? -3.129 -1.269 -0.164 1.00 94.94 82 TYR A C 1
ATOM 600 O O . TYR A 1 82 ? -2.250 -2.093 -0.394 1.00 94.94 82 TYR A O 1
ATOM 608 N N . VAL A 1 83 ? -4.433 -1.582 -0.121 1.00 94.00 83 VAL A N 1
ATOM 609 C CA . VAL A 1 83 ? -4.964 -2.951 -0.249 1.00 94.00 83 VAL A CA 1
ATOM 610 C C . VAL A 1 83 ? -5.066 -3.397 -1.708 1.00 94.00 83 VAL A C 1
ATOM 612 O O . VAL A 1 83 ? -4.681 -4.509 -2.052 1.00 94.00 83 VAL A O 1
ATOM 615 N N . THR A 1 84 ? -5.571 -2.537 -2.588 1.00 94.44 84 THR A N 1
ATOM 616 C CA . THR A 1 84 ? -5.939 -2.941 -3.952 1.00 94.44 84 THR A CA 1
ATOM 617 C C . THR A 1 84 ? -4.812 -2.798 -4.968 1.00 94.44 84 THR A C 1
ATOM 619 O O . THR A 1 84 ? -4.914 -3.363 -6.055 1.00 94.44 84 THR A O 1
ATOM 622 N N . SER A 1 85 ? -3.761 -2.026 -4.669 1.00 92.50 85 SER A N 1
ATOM 623 C CA . SER A 1 85 ? -2.666 -1.842 -5.628 1.00 92.50 85 SER A CA 1
ATOM 624 C C . SER A 1 85 ? -1.796 -3.088 -5.686 1.00 92.50 85 SER A C 1
ATOM 626 O O . SER A 1 85 ? -1.445 -3.667 -4.656 1.00 92.50 85 SER A O 1
ATOM 628 N N . VAL A 1 86 ? -1.423 -3.449 -6.909 1.00 92.56 86 VAL A N 1
ATOM 629 C CA . VAL A 1 86 ? -0.450 -4.492 -7.213 1.00 92.56 86 VAL A CA 1
ATOM 630 C C . VAL A 1 86 ? 0.744 -3.869 -7.917 1.00 92.56 86 VAL A C 1
ATOM 632 O O . VAL A 1 86 ? 0.594 -2.939 -8.713 1.00 92.56 86 VAL A O 1
ATOM 635 N N . PHE A 1 87 ? 1.929 -4.377 -7.609 1.00 90.31 87 PHE A N 1
ATOM 636 C CA . PHE A 1 87 ? 3.188 -3.878 -8.133 1.00 90.31 87 PHE A CA 1
ATOM 637 C C . PHE A 1 87 ? 3.877 -4.999 -8.910 1.00 90.31 87 PHE A C 1
ATOM 639 O O . PHE A 1 87 ? 4.245 -6.009 -8.310 1.00 90.31 87 PHE A O 1
ATOM 646 N N . PRO A 1 88 ? 4.049 -4.842 -10.232 1.00 90.25 88 PRO A N 1
ATOM 647 C CA . PRO A 1 88 ? 4.827 -5.779 -11.020 1.00 90.25 88 PRO A CA 1
ATOM 648 C C . PRO A 1 88 ? 6.319 -5.532 -10.788 1.00 90.25 88 PRO A C 1
ATOM 650 O O . PRO A 1 88 ? 6.812 -4.490 -11.207 1.00 90.25 88 PRO A O 1
ATOM 653 N N . ILE A 1 89 ? 7.040 -6.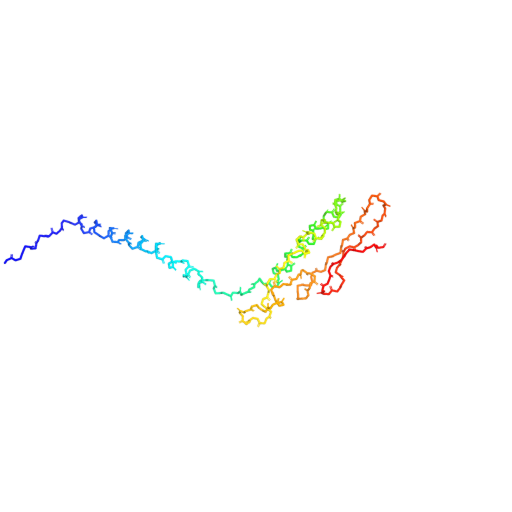441 -10.134 1.00 87.81 89 ILE A N 1
ATOM 654 C CA . ILE A 1 89 ? 8.473 -6.274 -9.828 1.00 87.81 89 ILE A CA 1
ATOM 655 C C . ILE A 1 89 ? 9.232 -7.479 -10.368 1.00 87.81 89 ILE A C 1
ATOM 657 O O . ILE A 1 89 ? 8.973 -8.596 -9.942 1.00 87.81 89 ILE A O 1
ATOM 661 N N . ASP A 1 90 ? 10.176 -7.242 -11.272 1.00 87.00 90 ASP A N 1
ATOM 662 C CA . ASP A 1 90 ? 11.104 -8.264 -11.762 1.00 87.00 90 ASP A CA 1
ATOM 663 C C . ASP A 1 90 ? 12.184 -8.502 -10.690 1.00 87.00 90 ASP A C 1
ATOM 665 O O . ASP A 1 90 ? 13.049 -7.653 -10.465 1.00 87.00 90 ASP A O 1
ATOM 669 N N . LEU A 1 91 ? 12.078 -9.608 -9.947 1.00 85.31 91 LEU A N 1
ATOM 670 C CA . LEU A 1 91 ? 12.942 -9.892 -8.795 1.00 85.31 91 LEU A CA 1
ATOM 671 C C . LEU A 1 91 ? 14.216 -10.628 -9.187 1.00 85.31 91 LEU A C 1
ATOM 673 O O . LEU A 1 91 ? 15.224 -10.539 -8.481 1.00 85.31 91 LEU A O 1
ATOM 677 N N . ASN A 1 92 ? 14.168 -11.374 -10.286 1.00 85.31 92 ASN A N 1
ATOM 678 C CA . ASN A 1 92 ? 15.293 -12.152 -10.784 1.00 85.31 92 ASN A CA 1
ATOM 679 C C . ASN A 1 92 ? 16.087 -11.412 -11.880 1.00 85.31 92 ASN A C 1
ATOM 681 O O . ASN A 1 92 ? 17.155 -11.888 -12.266 1.00 85.31 92 ASN A O 1
ATOM 685 N N . ASN A 1 93 ? 15.620 -10.233 -12.306 1.00 82.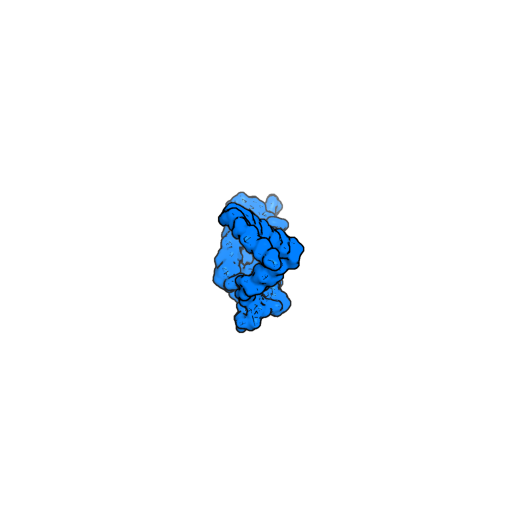81 93 ASN A N 1
ATOM 686 C CA . ASN A 1 93 ? 16.182 -9.410 -13.377 1.00 82.81 93 ASN A CA 1
ATOM 687 C C . ASN A 1 93 ? 16.325 -10.177 -14.701 1.00 82.81 93 ASN A C 1
ATOM 689 O O . ASN A 1 93 ? 17.271 -9.945 -15.461 1.00 82.81 93 ASN A O 1
ATOM 693 N N . ASP A 1 94 ? 15.413 -11.111 -14.979 1.00 83.88 94 ASP A N 1
ATOM 694 C CA . ASP A 1 94 ? 15.422 -11.889 -16.221 1.00 83.88 94 ASP A CA 1
ATOM 695 C C . ASP A 1 94 ? 14.710 -11.169 -17.385 1.00 83.88 94 ASP A C 1
ATOM 697 O O . ASP A 1 94 ? 14.663 -11.676 -18.515 1.00 83.88 94 ASP A O 1
ATOM 701 N N . GLY A 1 95 ? 14.185 -9.965 -17.120 1.00 81.50 95 GLY A N 1
ATOM 702 C CA . GLY A 1 95 ? 13.467 -9.134 -18.075 1.00 81.50 95 GLY A CA 1
ATOM 703 C C . GLY A 1 95 ? 12.027 -9.587 -18.299 1.00 81.50 95 GLY A C 1
ATOM 704 O O . GLY A 1 95 ? 11.358 -9.074 -19.202 1.00 81.50 95 GLY A O 1
ATOM 705 N N . LYS A 1 96 ? 11.513 -10.537 -17.515 1.00 83.31 96 LYS A N 1
ATOM 706 C CA . LYS A 1 96 ? 10.151 -11.063 -17.590 1.00 83.31 96 LYS A CA 1
ATOM 707 C C . LYS A 1 96 ? 9.521 -11.036 -16.205 1.00 83.31 96 LYS A C 1
ATOM 709 O O . LYS A 1 96 ? 10.170 -11.120 -15.181 1.00 83.31 96 LYS A O 1
ATOM 714 N N . LEU A 1 97 ? 8.196 -10.943 -16.190 1.00 83.25 97 LEU A N 1
ATOM 715 C CA . LEU A 1 97 ? 7.434 -11.101 -14.959 1.00 83.25 97 LEU A CA 1
ATOM 716 C C . LEU A 1 97 ? 6.769 -12.469 -14.937 1.00 83.25 97 LEU A C 1
ATOM 718 O O . LEU A 1 97 ? 5.909 -12.764 -15.787 1.00 83.25 97 LEU A O 1
ATOM 722 N N . SER A 1 98 ? 7.091 -13.263 -13.923 1.00 83.81 98 SER A N 1
ATOM 723 C CA . SER A 1 98 ? 6.283 -14.413 -13.532 1.00 83.81 98 SER A CA 1
ATOM 724 C C . SER A 1 98 ? 4.892 -13.978 -13.045 1.00 83.81 98 SER A C 1
ATOM 726 O O . SER A 1 98 ? 4.595 -12.798 -12.849 1.00 83.81 98 SER A O 1
ATOM 728 N N . GLN A 1 99 ? 3.981 -14.937 -12.874 1.00 82.06 99 GLN A N 1
ATOM 729 C CA . GLN A 1 99 ? 2.636 -14.634 -12.374 1.00 82.06 99 GLN A CA 1
ATOM 730 C C . GLN A 1 99 ? 2.651 -14.097 -10.932 1.00 82.06 99 GLN A C 1
ATOM 732 O O . GLN A 1 99 ? 1.782 -13.303 -10.567 1.00 82.06 99 GLN A O 1
ATOM 737 N N . GLU A 1 100 ? 3.638 -14.514 -10.140 1.00 81.12 100 GLU A N 1
ATOM 738 C CA . GLU A 1 100 ? 3.825 -14.090 -8.751 1.00 81.12 100 GLU A CA 1
ATOM 739 C C . GLU A 1 100 ? 4.389 -12.666 -8.685 1.00 81.12 100 GLU A C 1
ATOM 741 O O . GLU A 1 100 ? 3.887 -11.836 -7.934 1.00 81.12 100 GLU A O 1
ATOM 746 N N . GLU A 1 101 ? 5.341 -12.344 -9.559 1.00 84.31 101 GLU A N 1
ATOM 747 C CA . GLU A 1 101 ? 5.959 -11.017 -9.662 1.00 84.31 101 GLU A CA 1
ATOM 748 C C . GLU A 1 101 ? 5.010 -9.930 -10.166 1.00 84.31 101 GLU A C 1
ATOM 750 O O . GLU A 1 101 ? 5.233 -8.757 -9.892 1.00 84.31 101 GLU A O 1
ATOM 755 N N . LYS A 1 102 ? 3.932 -10.296 -10.873 1.00 86.06 102 LYS A N 1
ATOM 756 C CA . LYS A 1 102 ? 2.928 -9.348 -11.397 1.00 86.06 102 LYS A CA 1
ATOM 757 C C . LYS A 1 102 ? 1.995 -8.779 -10.334 1.00 86.06 102 LYS A C 1
ATOM 759 O O . LYS A 1 102 ? 1.444 -7.702 -10.543 1.00 86.06 102 LYS A O 1
ATOM 764 N N . ASN A 1 103 ? 1.761 -9.526 -9.257 1.00 88.00 103 ASN A N 1
ATOM 765 C CA . ASN A 1 103 ? 0.636 -9.294 -8.350 1.00 88.00 103 ASN A CA 1
ATOM 766 C C . ASN A 1 103 ? 1.089 -9.117 -6.897 1.00 88.00 103 ASN A C 1
ATOM 768 O O . ASN A 1 103 ? 0.442 -9.620 -5.982 1.00 88.00 103 ASN A O 1
ATOM 772 N N . LEU A 1 104 ? 2.210 -8.424 -6.682 1.00 91.56 104 LEU A N 1
ATOM 773 C CA . LEU A 1 104 ? 2.732 -8.184 -5.341 1.00 91.56 104 LEU A CA 1
ATOM 774 C C . LEU A 1 104 ? 2.009 -7.005 -4.693 1.00 91.56 104 LEU A C 1
ATOM 776 O O . LEU A 1 104 ? 2.040 -5.885 -5.206 1.00 91.56 104 LEU A O 1
ATOM 780 N N . HIS A 1 105 ? 1.377 -7.245 -3.550 1.00 94.19 105 HIS A N 1
ATOM 781 C CA . HIS A 1 105 ? 0.767 -6.193 -2.744 1.00 94.19 105 HIS A CA 1
ATOM 782 C C . HIS A 1 105 ? 1.748 -5.588 -1.729 1.00 94.19 105 HIS A C 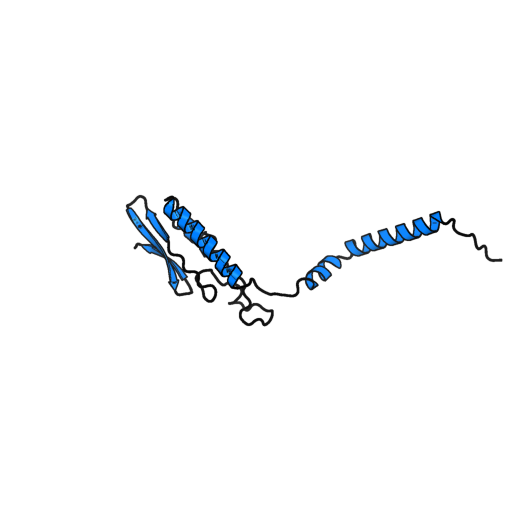1
ATOM 784 O O . HIS A 1 105 ? 2.769 -6.181 -1.383 1.00 94.19 105 HIS A O 1
ATOM 790 N N . CYS A 1 106 ? 1.402 -4.418 -1.183 1.00 95.50 106 CYS A N 1
ATOM 791 C CA . CYS A 1 106 ? 2.266 -3.651 -0.282 1.00 95.50 106 CYS A CA 1
ATOM 792 C C . CYS A 1 106 ? 2.776 -4.416 0.950 1.00 95.50 106 CYS A C 1
ATOM 794 O O . CYS A 1 106 ? 3.919 -4.223 1.363 1.00 95.50 106 CYS A O 1
ATOM 796 N N . TRP A 1 107 ? 1.945 -5.273 1.546 1.00 95.19 107 TRP A N 1
ATOM 797 C CA . TRP A 1 107 ? 2.310 -6.057 2.732 1.00 95.19 107 TRP A CA 1
ATOM 798 C C . TRP A 1 107 ? 3.070 -7.345 2.403 1.00 95.19 107 TRP A C 1
ATOM 800 O O . TRP A 1 107 ? 3.555 -8.010 3.313 1.00 95.19 107 TRP A O 1
ATOM 810 N N . GLN A 1 108 ? 3.166 -7.724 1.129 1.00 94.06 108 GLN A N 1
ATOM 811 C CA . GLN A 1 108 ? 3.794 -8.977 0.725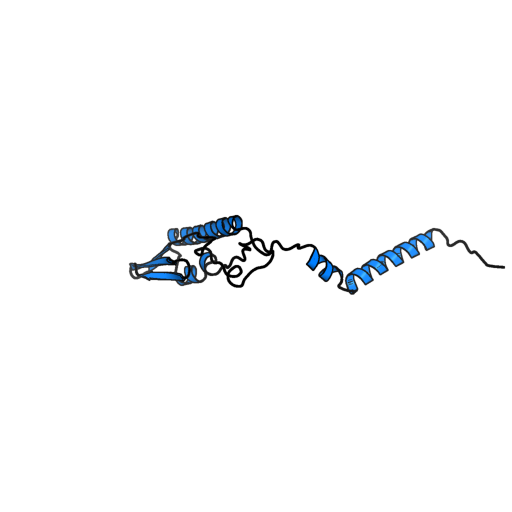 1.00 94.06 108 GLN A CA 1
ATOM 812 C C . GLN A 1 108 ? 5.289 -8.798 0.513 1.00 94.06 108 GLN A C 1
ATOM 814 O O . GLN A 1 108 ? 5.773 -7.726 0.139 1.00 94.06 108 GLN A O 1
ATOM 819 N N . LYS A 1 109 ? 6.044 -9.878 0.707 1.00 91.88 109 LYS A N 1
ATOM 820 C CA . LYS A 1 109 ? 7.452 -9.906 0.312 1.00 91.88 109 LYS A CA 1
ATOM 821 C C . LYS A 1 109 ? 7.568 -9.797 -1.212 1.00 91.88 109 LYS A C 1
ATOM 823 O O . LYS A 1 109 ? 6.750 -10.390 -1.907 1.00 91.88 109 LYS A O 1
ATOM 828 N N . PRO A 1 110 ? 8.575 -9.075 -1.729 1.00 91.06 110 PRO A N 1
ATOM 829 C CA . PRO A 1 110 ? 9.675 -8.419 -1.010 1.00 91.06 110 PRO A CA 1
ATOM 830 C C . PRO A 1 110 ? 9.426 -6.941 -0.651 1.00 91.06 110 PRO A C 1
ATOM 832 O O . PRO A 1 110 ? 10.312 -6.303 -0.072 1.00 91.06 110 PRO A O 1
ATOM 835 N N . ILE A 1 111 ? 8.246 -6.392 -0.972 1.00 93.81 111 ILE A N 1
ATOM 836 C CA . ILE A 1 111 ? 7.880 -4.997 -0.668 1.00 93.81 111 ILE A CA 1
ATOM 837 C C . ILE A 1 111 ? 7.840 -4.797 0.849 1.00 93.81 111 ILE A C 1
ATOM 839 O O . ILE A 1 111 ? 8.564 -3.947 1.364 1.00 93.81 111 ILE A O 1
ATOM 843 N N . ASN A 1 112 ? 7.073 -5.644 1.545 1.00 94.38 112 ASN A N 1
ATOM 844 C CA . ASN A 1 112 ? 7.016 -5.784 3.000 1.00 94.38 112 ASN A CA 1
ATOM 845 C C . ASN A 1 112 ? 6.886 -4.445 3.749 1.00 94.38 112 ASN A C 1
ATOM 847 O O . ASN A 1 112 ? 7.659 -4.147 4.659 1.00 94.38 112 ASN A O 1
ATOM 851 N N . VAL A 1 113 ? 5.910 -3.627 3.354 1.00 95.56 113 VAL A N 1
ATOM 852 C CA . VAL A 1 113 ? 5.545 -2.391 4.056 1.00 95.56 113 VAL A CA 1
ATOM 853 C C . VAL A 1 113 ? 4.306 -2.676 4.905 1.00 95.56 113 VAL A C 1
ATOM 855 O O . VAL A 1 113 ? 3.194 -2.603 4.375 1.00 95.56 113 VAL A O 1
ATOM 858 N N . PRO A 1 114 ? 4.443 -3.038 6.195 1.00 93.50 114 PRO A N 1
ATOM 859 C CA . PRO A 1 114 ? 3.300 -3.336 7.048 1.00 93.50 114 PRO A CA 1
ATOM 860 C C . PRO A 1 114 ? 2.521 -2.061 7.388 1.00 93.50 114 PRO A C 1
ATOM 862 O O . PRO A 1 114 ? 3.098 -1.041 7.757 1.00 93.50 114 PRO A O 1
ATOM 865 N N . CYS A 1 115 ? 1.195 -2.134 7.305 1.00 95.06 115 CYS A N 1
ATOM 866 C CA . CYS A 1 115 ? 0.298 -1.059 7.711 1.00 95.06 115 CYS A CA 1
ATOM 867 C C . CYS A 1 115 ? -0.829 -1.628 8.564 1.00 95.06 115 CYS A C 1
ATOM 869 O O . CYS A 1 115 ? -1.568 -2.490 8.105 1.00 95.06 115 CYS A O 1
ATOM 871 N N . SER A 1 116 ? -0.975 -1.147 9.794 1.00 95.00 116 SER A N 1
ATOM 872 C CA . SER A 1 116 ? -2.081 -1.521 10.679 1.00 95.00 116 SER A CA 1
ATOM 873 C C . SER A 1 116 ? -2.865 -0.273 11.031 1.00 95.00 116 SER A C 1
ATOM 875 O O . SER A 1 116 ? -2.237 0.717 11.385 1.00 95.00 116 SER A O 1
ATOM 877 N N . VAL A 1 117 ? -4.191 -0.285 10.930 1.00 95.62 117 VAL A N 1
ATOM 878 C CA . VAL A 1 117 ? -5.068 0.850 11.268 1.00 95.62 117 VAL A CA 1
ATOM 879 C C . VAL A 1 117 ? -6.242 0.391 12.119 1.00 95.62 117 VAL A C 1
ATOM 881 O O . VAL A 1 117 ? -6.722 -0.734 11.981 1.00 95.62 117 VAL A O 1
ATOM 884 N N . THR A 1 118 ? -6.716 1.278 12.985 1.00 95.75 118 THR A N 1
ATOM 885 C CA . THR A 1 118 ? -7.810 1.026 13.919 1.00 95.75 118 THR A CA 1
ATOM 886 C C . THR A 1 118 ? -9.038 1.828 13.523 1.00 95.75 118 THR A C 1
ATOM 888 O O . THR A 1 118 ? -8.978 3.032 13.294 1.00 95.75 118 THR A O 1
ATOM 891 N N . ILE A 1 119 ? -10.186 1.169 13.487 1.00 93.44 119 ILE A N 1
ATOM 892 C CA . ILE A 1 119 ? -11.483 1.775 13.213 1.00 93.44 119 ILE A CA 1
ATOM 893 C C . ILE A 1 119 ? -12.301 1.710 14.495 1.00 93.44 119 ILE A C 1
ATOM 895 O O . ILE A 1 119 ? -12.460 0.643 15.091 1.00 93.44 119 ILE A O 1
ATOM 899 N N . ARG A 1 120 ? -12.848 2.853 14.907 1.00 89.56 120 ARG A N 1
ATOM 900 C CA . ARG A 1 120 ? -13.814 2.936 16.004 1.00 89.56 120 ARG A CA 1
ATOM 901 C C . ARG A 1 120 ? -15.200 3.097 15.408 1.00 89.56 120 ARG A C 1
ATOM 903 O O . ARG A 1 120 ? -15.500 4.111 14.788 1.00 89.56 120 ARG A O 1
ATOM 910 N N . SER A 1 121 ? -16.030 2.078 15.568 1.00 81.00 121 SER A N 1
ATOM 911 C CA . SER A 1 121 ? -17.422 2.141 15.129 1.00 81.00 121 SER A CA 1
ATOM 912 C C . SER A 1 121 ? -18.259 3.035 16.051 1.00 81.00 121 SER A C 1
ATOM 914 O O . SER A 1 121 ? -17.916 3.254 17.215 1.00 81.00 121 SER A O 1
ATOM 916 N N . ALA A 1 122 ? -19.411 3.490 15.554 1.00 79.25 122 ALA A N 1
ATOM 917 C CA . ALA A 1 122 ? -20.376 4.258 16.342 1.00 79.25 122 ALA A CA 1
ATOM 918 C C . ALA A 1 122 ? -20.920 3.489 17.565 1.00 79.25 122 ALA A C 1
ATOM 920 O O . ALA A 1 122 ? -21.383 4.104 18.519 1.00 79.25 122 ALA A O 1
ATOM 921 N N . THR A 1 123 ? -20.841 2.153 17.560 1.00 82.62 123 THR A N 1
ATOM 922 C CA . THR A 1 123 ? -21.249 1.285 18.678 1.00 82.62 123 THR A CA 1
ATOM 923 C C . THR A 1 123 ? -20.125 1.037 19.688 1.00 82.62 123 THR A C 1
ATOM 925 O O . THR A 1 123 ? -20.298 0.253 20.617 1.00 82.62 123 THR A O 1
ATOM 928 N N . GLY A 1 124 ? -18.964 1.682 19.522 1.00 81.75 124 GLY A N 1
ATOM 929 C CA . GLY A 1 124 ? -17.809 1.534 20.407 1.00 81.75 124 GLY A CA 1
ATOM 930 C C . GLY A 1 124 ? -16.948 0.297 20.131 1.00 81.75 124 GLY A C 1
ATOM 931 O O . GLY A 1 124 ? -15.944 0.105 20.812 1.00 81.75 124 GLY A O 1
ATOM 932 N N . GLN A 1 125 ? -17.284 -0.524 19.127 1.00 87.50 125 GLN A N 1
ATOM 933 C CA . GLN A 1 125 ? -16.421 -1.634 18.712 1.00 87.50 125 GLN A CA 1
ATOM 934 C C . GLN A 1 125 ? -15.148 -1.111 18.051 1.00 87.50 125 GLN A C 1
ATOM 936 O O . GLN A 1 125 ? -15.204 -0.199 17.215 1.00 87.50 125 GLN A O 1
ATOM 941 N N . VAL A 1 126 ? -14.030 -1.744 18.397 1.00 92.25 126 VAL A N 1
ATOM 942 C CA . VAL A 1 126 ? -12.711 -1.497 17.823 1.00 92.25 126 VAL A CA 1
ATOM 943 C C . VAL A 1 126 ? -12.425 -2.580 16.788 1.00 92.25 126 VAL A C 1
ATOM 945 O O . VAL A 1 126 ? -12.474 -3.769 17.088 1.00 92.25 126 VAL A O 1
ATOM 948 N N . ILE A 1 127 ? -12.151 -2.172 15.553 1.00 93.38 127 ILE A N 1
ATOM 949 C CA . ILE A 1 127 ? -11.783 -3.072 14.458 1.00 93.38 127 ILE A CA 1
ATOM 950 C C . ILE A 1 127 ? -10.358 -2.732 14.040 1.00 93.38 127 ILE A C 1
ATOM 952 O O . ILE A 1 127 ? -10.071 -1.588 13.701 1.00 93.38 127 ILE A O 1
ATOM 956 N N . VAL A 1 128 ? -9.473 -3.721 14.039 1.00 94.62 128 VAL A N 1
ATOM 957 C CA . VAL A 1 128 ? -8.082 -3.577 13.610 1.00 94.62 128 VAL A CA 1
ATOM 958 C C . VAL A 1 128 ? -7.932 -4.192 12.226 1.00 94.62 128 VAL A C 1
ATOM 960 O O . VAL A 1 128 ? -8.243 -5.366 12.023 1.00 94.62 128 VAL A O 1
ATOM 963 N N . CYS A 1 129 ? -7.457 -3.395 11.274 1.00 95.00 129 CYS A N 1
ATOM 964 C CA . CYS A 1 129 ? -7.137 -3.828 9.921 1.00 95.00 129 CYS A CA 1
ATOM 965 C C . CYS A 1 129 ? -5.627 -3.911 9.743 1.00 95.00 129 CYS A C 1
ATOM 967 O O . CYS A 1 129 ? -4.950 -2.889 9.841 1.00 95.00 129 CYS A O 1
ATOM 969 N N . GLN A 1 130 ? -5.105 -5.105 9.471 1.00 94.56 130 GLN A N 1
ATOM 970 C CA . GLN A 1 130 ? -3.668 -5.339 9.342 1.00 94.56 130 GLN A CA 1
ATOM 971 C C . GLN A 1 130 ? -3.354 -6.569 8.474 1.00 94.56 130 GLN A C 1
ATOM 973 O O . GLN A 1 130 ? -4.228 -7.414 8.255 1.00 94.56 130 GLN A O 1
ATOM 978 N N . PRO A 1 131 ? -2.103 -6.711 7.998 1.00 93.25 131 PRO A N 1
ATOM 979 C CA . PRO A 1 131 ? -1.639 -7.936 7.370 1.00 93.25 131 PRO A CA 1
ATOM 980 C C . PRO A 1 131 ? -1.681 -9.096 8.367 1.00 93.25 131 PRO A C 1
ATOM 982 O O . PRO A 1 131 ? -1.044 -9.060 9.420 1.00 93.25 131 PRO A O 1
ATOM 985 N N . TYR A 1 132 ? -2.406 -10.148 8.015 1.00 86.50 132 TYR A N 1
ATOM 986 C CA . TYR A 1 132 ? -2.351 -11.443 8.671 1.00 86.50 132 TYR A CA 1
ATOM 987 C C . TYR A 1 132 ? -1.469 -12.317 7.801 1.00 86.50 132 TYR A C 1
ATOM 989 O O . TYR A 1 132 ? -1.994 -13.033 6.960 1.00 86.50 132 TYR A O 1
ATOM 997 N N . ASN A 1 133 ? -0.146 -12.205 7.985 1.00 84.06 133 ASN A N 1
ATOM 998 C CA . ASN A 1 133 ? 0.933 -12.783 7.162 1.00 84.06 133 ASN A CA 1
ATOM 999 C C . ASN A 1 133 ? 1.171 -12.116 5.783 1.00 84.06 133 ASN A C 1
ATOM 1001 O O . ASN A 1 133 ? 0.515 -11.147 5.408 1.00 84.06 133 ASN A O 1
ATOM 1005 N N . ASP A 1 134 ? 2.130 -12.659 5.022 1.00 81.50 134 ASP A N 1
ATOM 1006 C CA . ASP A 1 134 ? 2.554 -12.172 3.696 1.00 81.50 134 ASP A CA 1
ATOM 1007 C C . ASP A 1 134 ? 1.526 -12.451 2.568 1.00 81.50 134 ASP A C 1
ATOM 1009 O O . ASP A 1 134 ? 1.848 -12.334 1.385 1.00 81.50 134 ASP A O 1
ATOM 1013 N N . ARG A 1 135 ? 0.304 -12.897 2.884 1.00 79.50 135 ARG A N 1
ATOM 1014 C CA . ARG A 1 135 ? -0.712 -13.324 1.902 1.00 79.50 135 ARG A CA 1
ATOM 1015 C C . ARG A 1 135 ? -2.056 -12.641 2.069 1.00 79.50 135 ARG A C 1
ATOM 1017 O O . ARG A 1 135 ? -2.735 -12.444 1.069 1.00 79.50 135 ARG A O 1
ATOM 1024 N N . VAL A 1 136 ? -2.455 -12.289 3.289 1.00 87.75 136 VAL A N 1
ATOM 1025 C CA . VAL A 1 136 ? -3.814 -11.797 3.548 1.00 87.75 136 VAL A CA 1
ATOM 1026 C C . VAL A 1 136 ? -3.771 -10.479 4.304 1.00 87.75 136 VAL A C 1
ATOM 1028 O O . VAL A 1 136 ? -3.067 -10.344 5.299 1.00 87.75 136 VAL A O 1
ATOM 1031 N N . PHE A 1 137 ? -4.567 -9.518 3.845 1.00 91.12 137 PHE A N 1
ATOM 1032 C CA . PHE A 1 137 ? -4.894 -8.314 4.595 1.00 91.12 137 PHE A CA 1
ATOM 1033 C C . PHE A 1 137 ? -6.345 -8.405 5.060 1.00 91.12 137 PHE A C 1
ATOM 1035 O O . PHE A 1 137 ? -7.243 -8.661 4.257 1.00 91.12 137 PHE A O 1
ATOM 1042 N N . GLU A 1 138 ? -6.592 -8.206 6.350 1.00 92.31 138 GLU A N 1
ATOM 1043 C CA . GLU A 1 138 ? -7.920 -8.401 6.926 1.00 92.31 138 GLU A CA 1
ATOM 1044 C C . GLU A 1 138 ? -8.215 -7.419 8.059 1.00 92.31 138 GLU A C 1
ATOM 1046 O O . GLU A 1 138 ? -7.316 -6.877 8.696 1.00 92.31 138 GLU A O 1
ATOM 1051 N N . CYS A 1 139 ? -9.508 -7.218 8.310 1.00 92.19 139 CYS A N 1
ATOM 1052 C CA . CYS A 1 139 ? -10.025 -6.411 9.406 1.00 92.19 139 CYS A CA 1
ATOM 1053 C C . CYS A 1 139 ? -10.767 -7.316 10.386 1.00 92.19 139 CYS A C 1
ATOM 1055 O O . CYS A 1 139 ? -11.741 -7.964 9.994 1.00 92.19 139 CYS A O 1
ATOM 1057 N N . ARG A 1 140 ? -10.325 -7.351 11.643 1.00 90.00 140 ARG A N 1
ATOM 1058 C CA . ARG A 1 140 ? -10.917 -8.165 12.713 1.00 90.00 140 ARG A CA 1
ATOM 1059 C C . ARG A 1 140 ? -11.285 -7.289 13.906 1.00 90.00 140 ARG A C 1
ATOM 1061 O O . ARG A 1 140 ? -10.679 -6.241 14.107 1.00 90.00 140 ARG A O 1
ATOM 1068 N N . GLN A 1 141 ? -12.283 -7.704 14.682 1.00 84.44 141 GLN A N 1
ATOM 1069 C CA . GLN A 1 141 ? -12.565 -7.058 15.966 1.00 84.44 141 GLN A CA 1
ATOM 1070 C C . GLN A 1 141 ? -11.380 -7.294 16.909 1.00 84.44 141 GLN A C 1
ATOM 1072 O O . GLN A 1 141 ? -10.891 -8.423 16.999 1.00 84.44 141 GLN A O 1
ATOM 1077 N N . GLY A 1 142 ? -10.884 -6.204 17.494 1.00 67.81 142 GLY A N 1
ATOM 1078 C CA . GLY A 1 142 ? -9.764 -6.193 18.437 1.00 67.81 142 GLY A CA 1
ATOM 1079 C C . GLY A 1 142 ? -10.209 -6.314 19.883 1.00 67.81 142 GLY A C 1
ATOM 1080 O O . GLY A 1 142 ? -11.412 -6.101 20.155 1.00 67.81 142 GLY A O 1
#